Protein AF-A0A845DGC9-F1 (afdb_monomer)

pLDDT: mean 70.6, std 13.7, range [38.09, 91.5]

Secondary structure (DSSP, 8-state):
-HHHHHHHHHHHHHHHHHHHHHHHHHHHHHHHHHHHHHHHHHHHHHHHHHHHHHH---HHHHHHHHHHHHHHHHS----SSS----S------HHHHHHHHHHHHHHHHS--

Sequence (112 aa):
MSETLRNIASKAAVIVVLFTGTVWCGRIYRAFVHQVAVNKHRALSLKTFQAFVEATDDKYVKDAVLMAATRTVFGNVPTGLVEEHGNQDSGVNFVEFGRSTAETAAERVAQD

Solvent-accessible surface area (backbone atoms only — not comparable to full-atom values): 6638 Å² total; per-residue (Å²): 115,69,67,62,51,52,56,50,50,54,56,48,51,54,50,52,53,52,54,52,50,52,57,49,48,55,56,50,49,56,53,50,52,52,52,50,54,54,50,49,51,42,56,51,46,51,53,55,48,51,52,53,62,72,72,45,87,51,69,69,64,42,52,55,50,50,54,54,48,49,50,65,60,72,40,91,73,79,78,77,83,55,73,88,68,73,85,69,70,80,67,73,65,58,68,58,59,54,45,57,57,49,53,60,49,52,60,62,63,76,74,113

Foldseek 3Di:
DVVVVVVVVVVVVVVVVVVVVVVVVVVVVLVVVVVVVLVVLLVVLVVVLVVLLVPDPDPVVNVVCNVVSCCVSVPDDPPVSDDPPDPPPPPPPVVVVVVVVVVVVVVVVVVD

Nearest PDB structures (foldseek):
  1jad-assembly1_B  TM=8.201E-01  e=2.841E+00  Meleagris gallopavo
  8vb2-assembly1_I  TM=3.914E-01  e=9.763E+00  Pectobacterium phage PhiM1

Radius of gyration: 27.48 Å; Cα contacts (8 Å, |Δi|>4): 17; chains: 1; bounding box: 57×44×67 Å

Mean predicted aligned error: 16.79 Å

Structure (mmCIF, N/CA/C/O backbone):
data_AF-A0A845DGC9-F1
#
_entry.id   AF-A0A845DGC9-F1
#
loop_
_atom_site.group_PDB
_atom_site.id
_atom_site.type_symbol
_atom_site.label_atom_id
_atom_site.label_alt_id
_atom_site.label_comp_id
_atom_site.label_asym_id
_atom_site.label_entity_id
_atom_site.label_seq_id
_atom_site.pdbx_PDB_ins_code
_atom_site.Cartn_x
_atom_site.Cartn_y
_atom_site.Cartn_z
_atom_site.occupancy
_atom_site.B_iso_or_equiv
_atom_site.auth_seq_id
_atom_site.auth_comp_id
_atom_site.auth_asym_id
_atom_site.auth_atom_id
_atom_site.pdbx_PDB_model_num
ATOM 1 N N . MET A 1 1 ? 36.006 4.884 -34.935 1.00 62.94 1 MET A N 1
ATOM 2 C CA . MET A 1 1 ? 35.076 3.795 -34.540 1.00 62.94 1 MET A CA 1
ATOM 3 C C . MET A 1 1 ? 35.006 3.572 -33.026 1.00 62.94 1 MET A C 1
ATOM 5 O O . MET A 1 1 ? 33.931 3.262 -32.532 1.00 62.94 1 MET A O 1
ATOM 9 N N . SER A 1 2 ? 36.089 3.755 -32.261 1.00 70.62 2 SER A N 1
ATOM 10 C CA . SER A 1 2 ? 36.080 3.593 -30.793 1.00 70.62 2 SER A CA 1
ATOM 11 C C . SER A 1 2 ? 35.341 4.714 -30.039 1.00 70.62 2 SER A C 1
ATOM 13 O O . SER A 1 2 ? 34.628 4.443 -29.075 1.00 70.62 2 SER A O 1
ATOM 15 N N . GLU A 1 3 ? 35.448 5.969 -30.485 1.00 77.62 3 GLU A N 1
ATOM 16 C CA . GLU A 1 3 ? 34.776 7.112 -29.837 1.00 77.62 3 GLU A CA 1
ATOM 17 C C . GLU A 1 3 ? 33.253 7.098 -30.013 1.00 77.62 3 GLU A C 1
ATOM 19 O O . GLU A 1 3 ? 32.509 7.397 -29.080 1.00 77.62 3 GLU A O 1
ATOM 24 N N . THR A 1 4 ? 32.775 6.668 -31.183 1.00 85.06 4 THR A N 1
ATOM 25 C CA . THR A 1 4 ? 31.343 6.497 -31.454 1.00 85.06 4 THR A CA 1
ATOM 26 C C . THR A 1 4 ? 30.737 5.415 -30.560 1.00 85.06 4 THR A C 1
ATOM 28 O O . THR A 1 4 ? 29.644 5.607 -30.035 1.00 85.06 4 THR A O 1
ATOM 31 N N . LEU A 1 5 ? 31.473 4.325 -30.307 1.00 83.81 5 LEU A N 1
ATOM 32 C CA . LEU A 1 5 ? 31.048 3.249 -29.406 1.00 83.81 5 LEU A CA 1
ATOM 33 C C . LEU A 1 5 ? 30.891 3.738 -27.956 1.00 83.81 5 LEU A C 1
ATOM 35 O O . LEU A 1 5 ? 29.879 3.458 -27.317 1.00 83.81 5 LEU A O 1
ATOM 39 N N . ARG A 1 6 ? 31.856 4.523 -27.453 1.00 85.19 6 ARG A N 1
ATOM 40 C CA . ARG A 1 6 ? 31.804 5.114 -26.100 1.00 85.19 6 ARG A CA 1
ATOM 41 C C . ARG A 1 6 ? 30.609 6.051 -25.919 1.00 85.19 6 ARG A C 1
ATOM 43 O O . ARG A 1 6 ? 29.940 5.991 -24.890 1.00 85.19 6 ARG A O 1
ATOM 50 N N . ASN A 1 7 ? 30.324 6.882 -26.920 1.00 87.81 7 ASN A N 1
ATOM 51 C CA . ASN A 1 7 ? 29.209 7.832 -26.877 1.00 87.81 7 ASN A CA 1
ATOM 52 C C . ASN A 1 7 ? 27.840 7.142 -26.949 1.00 87.81 7 ASN A C 1
ATOM 54 O O . ASN A 1 7 ? 26.879 7.599 -26.329 1.00 87.81 7 ASN A O 1
ATOM 58 N N . ILE A 1 8 ? 27.743 6.036 -27.687 1.00 89.69 8 ILE A N 1
ATOM 59 C CA . ILE A 1 8 ? 26.530 5.213 -27.731 1.00 89.69 8 ILE A CA 1
ATOM 60 C C . ILE A 1 8 ? 26.331 4.496 -26.391 1.00 89.69 8 ILE A C 1
ATOM 62 O O . ILE A 1 8 ? 25.228 4.525 -25.847 1.00 89.69 8 ILE A O 1
ATOM 66 N N . ALA A 1 9 ? 27.393 3.923 -25.818 1.00 86.06 9 ALA A N 1
ATOM 67 C CA . ALA A 1 9 ? 27.331 3.228 -24.533 1.00 86.06 9 ALA A CA 1
ATOM 68 C C . ALA A 1 9 ? 26.921 4.155 -23.375 1.00 86.06 9 ALA A C 1
ATOM 70 O O . ALA A 1 9 ? 26.082 3.777 -22.558 1.00 86.06 9 ALA A O 1
ATOM 71 N N . SER A 1 10 ? 27.444 5.386 -23.318 1.00 89.06 10 SER A N 1
ATOM 72 C CA . SER A 1 10 ? 27.074 6.348 -22.269 1.00 89.06 10 SER A CA 1
ATOM 73 C C . SER A 1 10 ? 25.610 6.785 -22.369 1.00 89.06 10 SER A C 1
ATOM 75 O O . SER A 1 10 ? 24.904 6.815 -21.361 1.00 89.06 10 SER A O 1
ATOM 77 N N . LYS A 1 11 ? 25.117 7.054 -23.584 1.00 89.31 11 LYS A N 1
ATOM 78 C CA . LYS A 1 11 ? 23.702 7.367 -23.831 1.00 89.31 11 LYS A CA 1
ATOM 79 C C . LYS A 1 11 ? 22.788 6.194 -23.471 1.00 89.31 11 LYS A C 1
ATOM 81 O O . LYS A 1 11 ? 21.749 6.410 -22.852 1.00 89.31 11 LYS A O 1
ATOM 86 N N . ALA A 1 12 ? 23.183 4.967 -23.807 1.00 89.25 12 ALA A N 1
ATOM 87 C CA . ALA A 1 12 ? 22.432 3.767 -23.452 1.00 89.25 12 ALA A CA 1
ATOM 88 C C . ALA A 1 12 ? 22.375 3.554 -21.930 1.00 89.25 12 ALA A C 1
ATOM 90 O O . ALA A 1 12 ? 21.305 3.265 -21.400 1.00 89.25 12 ALA A O 1
ATOM 91 N N . ALA A 1 13 ? 23.482 3.773 -21.211 1.00 88.88 13 ALA A N 1
ATOM 92 C CA . ALA A 1 13 ? 23.523 3.645 -19.754 1.00 88.88 13 ALA A CA 1
ATOM 93 C C . ALA A 1 13 ? 22.542 4.603 -19.056 1.00 88.88 13 ALA A C 1
ATOM 95 O O . ALA A 1 13 ? 21.819 4.191 -18.149 1.00 88.88 13 ALA A O 1
ATOM 96 N N . VAL A 1 14 ? 22.454 5.856 -19.519 1.00 89.62 14 VAL A N 1
ATOM 97 C CA . VAL A 1 14 ? 21.490 6.835 -18.987 1.00 89.62 14 VAL A CA 1
ATOM 98 C C . VAL A 1 14 ? 20.051 6.360 -19.196 1.00 89.62 14 VAL A C 1
ATOM 100 O O . VAL A 1 14 ? 19.242 6.430 -18.274 1.00 89.62 14 VAL A O 1
ATOM 103 N N . ILE A 1 15 ? 19.732 5.827 -20.378 1.00 89.25 15 ILE A N 1
ATOM 104 C CA . ILE A 1 15 ? 18.392 5.308 -20.680 1.00 89.25 15 ILE A CA 1
ATOM 105 C C . ILE A 1 15 ? 18.059 4.124 -19.762 1.00 89.25 15 ILE A C 1
ATOM 107 O O . ILE A 1 15 ? 16.995 4.115 -19.148 1.00 89.25 15 ILE A O 1
ATOM 111 N N . VAL A 1 16 ? 18.974 3.167 -19.594 1.00 91.50 16 VAL A N 1
ATOM 112 C CA . VAL A 1 16 ? 18.764 1.997 -18.721 1.00 91.50 16 VAL A CA 1
ATOM 113 C C . VAL A 1 16 ? 18.503 2.413 -17.273 1.00 91.50 16 VAL A C 1
ATOM 115 O O . VAL A 1 16 ? 17.581 1.888 -16.644 1.00 91.50 16 VAL A O 1
ATOM 118 N N . VAL A 1 17 ? 19.261 3.381 -16.750 1.00 90.31 17 VAL A N 1
ATOM 119 C CA . VAL A 1 17 ? 19.058 3.900 -15.389 1.00 90.31 17 VAL A CA 1
ATOM 120 C C . VAL A 1 17 ? 17.682 4.548 -15.250 1.00 90.31 17 VAL A C 1
ATOM 122 O O . VAL A 1 17 ? 16.980 4.272 -14.277 1.00 90.31 17 VAL A O 1
ATOM 125 N N . LEU A 1 18 ? 17.260 5.351 -16.231 1.00 87.44 18 LEU A N 1
ATOM 126 C CA . LEU A 1 18 ? 15.944 5.992 -16.208 1.00 87.44 18 LEU A CA 1
ATOM 127 C C . LEU A 1 18 ? 14.808 4.964 -16.246 1.00 87.44 18 LEU A C 1
ATOM 129 O O . LEU A 1 18 ? 13.914 5.024 -15.407 1.00 87.44 18 LEU A O 1
ATOM 133 N N . PHE A 1 19 ? 14.872 3.983 -17.149 1.00 89.00 19 PHE A N 1
ATOM 134 C CA . PHE A 1 19 ? 13.869 2.917 -17.232 1.00 89.00 19 PHE A CA 1
ATOM 135 C C . PHE A 1 19 ? 13.795 2.095 -15.944 1.00 89.00 19 PHE A C 1
ATOM 137 O O . PHE A 1 19 ? 12.703 1.851 -15.425 1.00 89.00 19 PHE A O 1
ATOM 144 N N . THR A 1 20 ? 14.947 1.714 -15.393 1.00 86.75 20 THR A N 1
ATOM 145 C CA . THR A 1 20 ? 15.014 0.962 -14.133 1.00 86.75 20 THR A CA 1
ATOM 146 C C . THR A 1 20 ? 14.415 1.777 -12.987 1.00 86.75 20 THR A C 1
ATOM 148 O O . THR A 1 20 ? 13.598 1.260 -12.227 1.00 86.75 20 THR A O 1
ATOM 151 N N . GLY A 1 21 ? 14.734 3.073 -12.908 1.00 85.12 21 GLY A N 1
ATOM 152 C CA . GLY A 1 21 ? 14.165 3.990 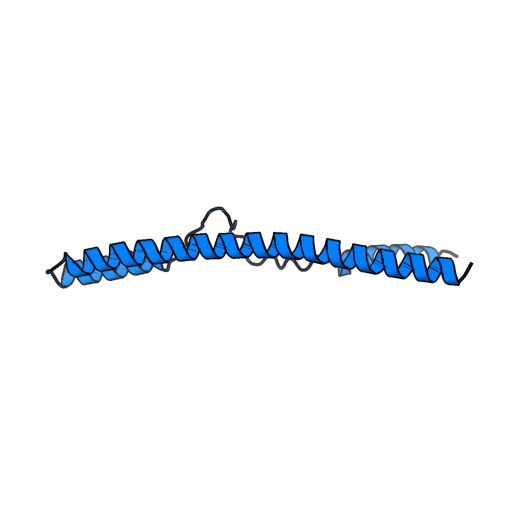-11.921 1.00 85.12 21 GLY A CA 1
ATOM 153 C C . GLY A 1 21 ? 12.646 4.142 -12.045 1.00 85.12 21 GLY A C 1
ATOM 154 O O . GLY A 1 21 ? 11.945 4.079 -11.036 1.00 85.12 21 GLY A O 1
ATOM 155 N N . THR A 1 22 ? 12.108 4.276 -13.260 1.00 84.00 22 THR A N 1
ATOM 156 C CA . THR A 1 22 ? 10.656 4.382 -13.490 1.00 84.00 22 THR A CA 1
ATOM 157 C C . THR A 1 22 ? 9.916 3.110 -13.080 1.00 84.00 22 THR A C 1
ATOM 159 O O . THR A 1 22 ? 8.898 3.188 -12.388 1.00 84.00 22 THR A O 1
ATOM 162 N N . VAL A 1 23 ? 10.438 1.935 -13.446 1.00 82.56 23 VAL A N 1
ATOM 163 C CA . VAL A 1 23 ? 9.850 0.645 -13.046 1.00 82.56 23 VAL A CA 1
ATOM 164 C C . VAL A 1 23 ? 9.887 0.486 -11.525 1.00 82.56 23 VAL A C 1
ATOM 166 O O . VAL A 1 23 ? 8.897 0.065 -10.917 1.00 82.56 23 VAL A O 1
ATOM 169 N N . TRP A 1 24 ? 10.993 0.875 -10.890 1.00 79.00 24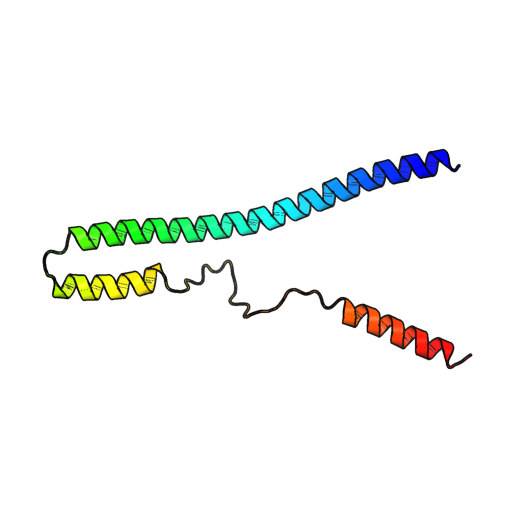 TRP A N 1
ATOM 170 C CA . TRP A 1 24 ? 11.132 0.780 -9.441 1.00 79.00 24 TRP A CA 1
ATOM 171 C C . TRP A 1 24 ? 10.190 1.740 -8.708 1.00 79.00 24 TRP A C 1
ATOM 173 O O . TRP A 1 24 ? 9.535 1.340 -7.745 1.00 79.00 24 TRP A O 1
ATOM 183 N N . CYS A 1 25 ? 10.033 2.963 -9.222 1.00 73.50 25 CYS A N 1
ATOM 184 C CA . CYS A 1 25 ? 9.090 3.953 -8.709 1.00 73.50 25 CYS A CA 1
ATOM 185 C C . CYS A 1 25 ? 7.641 3.453 -8.786 1.00 73.50 25 CYS A C 1
ATOM 187 O O . CYS A 1 25 ? 6.912 3.535 -7.800 1.00 73.50 25 CYS A O 1
ATOM 189 N N . GLY A 1 26 ? 7.234 2.840 -9.903 1.00 78.69 26 GLY A N 1
ATOM 190 C CA . GLY A 1 26 ? 5.898 2.245 -10.028 1.00 78.69 26 GLY A CA 1
ATOM 191 C C . GLY A 1 26 ? 5.655 1.109 -9.026 1.00 78.69 26 GLY A C 1
ATOM 192 O O . GLY A 1 26 ? 4.585 1.022 -8.415 1.00 78.69 26 GLY A O 1
ATOM 193 N N . ARG A 1 27 ? 6.666 0.263 -8.795 1.00 73.06 27 ARG A N 1
ATOM 194 C CA . ARG A 1 27 ? 6.578 -0.845 -7.831 1.00 73.06 27 ARG A CA 1
ATOM 195 C C . ARG A 1 27 ? 6.486 -0.340 -6.384 1.00 73.06 27 ARG A C 1
ATOM 197 O O . ARG A 1 27 ? 5.678 -0.848 -5.609 1.00 73.06 27 ARG A O 1
ATOM 204 N N . ILE 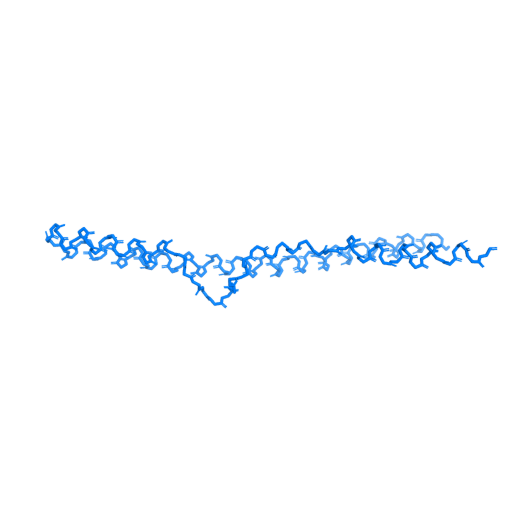A 1 28 ? 7.254 0.696 -6.050 1.00 74.81 28 ILE A N 1
ATOM 205 C CA . ILE A 1 28 ? 7.222 1.378 -4.749 1.00 74.81 28 ILE A CA 1
ATOM 206 C C . ILE A 1 28 ? 5.885 2.102 -4.544 1.00 74.81 28 ILE A C 1
ATOM 208 O O . ILE A 1 28 ? 5.285 1.988 -3.477 1.00 74.81 28 ILE A O 1
ATOM 212 N N . TYR A 1 29 ? 5.363 2.773 -5.572 1.00 74.56 29 TYR A N 1
ATOM 213 C CA . TYR A 1 29 ? 4.066 3.449 -5.525 1.00 74.56 29 TYR A CA 1
ATOM 214 C C . TYR A 1 29 ? 2.935 2.481 -5.163 1.00 74.56 29 TYR A C 1
ATOM 216 O O . TYR A 1 29 ? 2.123 2.770 -4.284 1.00 74.56 29 TYR A O 1
ATOM 224 N N . ARG A 1 30 ? 2.925 1.283 -5.762 1.00 69.56 30 ARG A N 1
ATOM 225 C CA . ARG A 1 30 ? 1.932 0.247 -5.442 1.00 69.56 30 ARG A CA 1
ATOM 226 C C . ARG A 1 30 ? 2.013 -0.204 -3.975 1.00 69.56 30 ARG A C 1
ATOM 228 O O . ARG A 1 30 ? 0.975 -0.382 -3.340 1.00 69.56 30 ARG A O 1
ATOM 235 N N . ALA A 1 31 ? 3.221 -0.328 -3.419 1.00 69.06 31 ALA A N 1
ATOM 236 C CA . ALA A 1 31 ? 3.423 -0.653 -2.005 1.00 69.06 31 ALA A CA 1
ATOM 237 C C . ALA A 1 31 ? 2.964 0.483 -1.068 1.00 69.06 31 ALA A C 1
ATOM 239 O O . ALA A 1 31 ? 2.294 0.219 -0.068 1.00 69.06 31 ALA A O 1
ATOM 240 N N . PHE A 1 32 ? 3.248 1.744 -1.414 1.00 72.38 32 PHE A N 1
ATOM 241 C CA . PHE A 1 32 ? 2.789 2.906 -0.646 1.00 72.38 32 PHE A CA 1
ATOM 242 C C . PHE A 1 32 ? 1.267 3.028 -0.634 1.00 72.38 32 PHE A C 1
ATOM 244 O O . PHE A 1 32 ? 0.687 3.254 0.424 1.00 72.38 32 PHE A O 1
ATOM 251 N N . VAL A 1 33 ? 0.596 2.826 -1.770 1.00 75.94 33 VAL A N 1
ATOM 252 C CA . VAL A 1 33 ? -0.875 2.868 -1.834 1.00 75.94 33 VAL A CA 1
ATOM 253 C C . VAL A 1 33 ? -1.497 1.786 -0.945 1.00 75.94 33 VAL A C 1
ATOM 255 O O . VAL A 1 33 ? -2.462 2.064 -0.230 1.00 75.94 33 VAL A O 1
ATOM 258 N N . HIS A 1 34 ? -0.914 0.584 -0.912 1.00 70.94 34 HIS A N 1
ATOM 259 C CA . HIS A 1 34 ? -1.350 -0.475 0.000 1.00 70.94 34 HIS A CA 1
ATOM 260 C C . HIS A 1 34 ? -1.198 -0.063 1.474 1.00 70.94 34 HIS A C 1
ATOM 262 O O . HIS A 1 34 ? -2.143 -0.178 2.257 1.00 70.94 34 HIS A O 1
ATOM 268 N N . GLN A 1 35 ? -0.039 0.487 1.851 1.00 72.69 35 GLN A N 1
ATOM 269 C CA . GLN A 1 35 ? 0.197 0.981 3.211 1.00 72.69 35 GLN A CA 1
ATOM 270 C C . GLN A 1 35 ? -0.754 2.124 3.587 1.00 72.69 35 GLN A C 1
ATOM 272 O O . GLN A 1 35 ? -1.254 2.157 4.710 1.00 72.69 35 GLN A O 1
ATOM 277 N N . VAL A 1 36 ? -1.059 3.027 2.651 1.00 78.12 36 VAL A N 1
ATOM 278 C CA . VAL A 1 36 ? -2.017 4.122 2.856 1.00 78.12 36 VAL A CA 1
ATOM 279 C C . VAL A 1 36 ? -3.429 3.584 3.087 1.00 78.12 36 VAL A C 1
ATOM 281 O O . VAL A 1 36 ? -4.104 4.051 4.005 1.00 78.12 36 VAL A O 1
ATOM 284 N N . ALA A 1 37 ? -3.875 2.586 2.320 1.00 76.19 37 ALA A N 1
ATOM 285 C CA . ALA A 1 37 ? -5.188 1.968 2.508 1.00 76.19 37 ALA A CA 1
ATOM 286 C C . ALA A 1 37 ? -5.306 1.275 3.878 1.00 76.19 37 ALA A C 1
ATOM 288 O O . ALA A 1 37 ? -6.272 1.509 4.610 1.00 76.19 37 ALA A O 1
ATOM 289 N N . VAL A 1 38 ? -4.291 0.496 4.268 1.00 73.75 38 VAL A N 1
ATOM 290 C CA . VAL A 1 38 ? -4.238 -0.170 5.581 1.00 73.75 38 VAL A CA 1
ATOM 291 C C . VAL A 1 38 ? -4.210 0.853 6.717 1.00 73.75 38 VAL A C 1
ATOM 293 O O . VAL A 1 38 ? -4.955 0.723 7.689 1.00 73.75 38 VAL A O 1
ATOM 296 N N . ASN A 1 39 ? -3.388 1.896 6.599 1.00 76.31 39 ASN A N 1
ATOM 297 C CA . ASN A 1 39 ? -3.287 2.927 7.626 1.00 76.31 39 ASN A CA 1
ATOM 298 C C . ASN A 1 39 ? -4.594 3.728 7.750 1.00 76.31 39 ASN A C 1
ATOM 300 O O . ASN A 1 39 ? -5.040 4.033 8.854 1.00 76.31 39 ASN A O 1
ATOM 304 N N . LYS A 1 40 ? -5.274 3.998 6.628 1.00 80.94 40 LYS A N 1
ATOM 305 C CA . LYS A 1 40 ? -6.586 4.654 6.624 1.00 80.94 40 LYS A CA 1
ATOM 306 C C . LYS A 1 40 ? -7.661 3.804 7.301 1.00 80.94 40 LYS A C 1
ATOM 308 O O . LYS A 1 40 ? -8.436 4.351 8.082 1.00 80.94 40 LYS A O 1
ATOM 313 N N . HIS A 1 41 ? -7.687 2.493 7.052 1.00 78.19 41 HIS A N 1
ATOM 314 C CA . HIS A 1 41 ? -8.587 1.574 7.752 1.00 78.19 41 HIS A CA 1
ATOM 315 C C . HIS A 1 41 ? -8.328 1.603 9.264 1.00 78.19 41 HIS A C 1
ATOM 317 O O . HIS A 1 41 ? -9.248 1.861 10.035 1.00 78.19 41 HIS A O 1
ATOM 323 N N . ARG A 1 42 ? -7.061 1.468 9.686 1.00 78.50 42 ARG A N 1
ATOM 324 C CA . ARG A 1 42 ? -6.671 1.532 11.107 1.00 78.50 42 ARG A CA 1
ATOM 325 C C . ARG A 1 42 ? -7.077 2.853 11.762 1.00 78.50 42 ARG A C 1
ATOM 327 O O . ARG A 1 42 ? -7.650 2.842 12.847 1.00 78.50 42 ARG A O 1
ATOM 334 N N . ALA A 1 43 ? -6.842 3.983 11.095 1.00 80.69 43 ALA A N 1
ATOM 335 C CA . ALA A 1 43 ? -7.232 5.296 11.601 1.00 80.69 43 ALA A CA 1
ATOM 336 C C . ALA A 1 43 ? -8.756 5.438 11.761 1.00 80.69 43 ALA A C 1
ATOM 338 O O . ALA A 1 43 ? -9.221 6.035 12.732 1.00 80.69 43 ALA A O 1
ATOM 339 N N . LEU A 1 44 ? -9.539 4.887 10.829 1.00 80.56 44 LEU A N 1
ATOM 340 C CA . LEU A 1 44 ? -10.998 4.929 10.899 1.00 80.56 44 LEU A CA 1
ATOM 341 C C . LEU A 1 44 ? -11.530 4.046 12.034 1.00 80.56 44 LEU A C 1
ATOM 343 O O . LEU A 1 44 ? -12.381 4.494 12.801 1.00 80.56 44 LEU A O 1
ATOM 347 N N . SER A 1 45 ? -10.982 2.841 12.195 1.00 77.88 45 SER A N 1
ATOM 348 C CA . SER A 1 45 ? -11.387 1.933 13.266 1.00 77.88 45 SER A CA 1
ATOM 349 C C . SER A 1 45 ? -11.019 2.460 14.658 1.00 77.88 45 SER A C 1
ATOM 351 O O . SER A 1 45 ? -11.796 2.297 15.596 1.00 77.88 45 SER A O 1
ATOM 353 N N . LEU A 1 46 ? -9.876 3.142 14.803 1.00 81.00 46 LEU A N 1
ATOM 354 C CA . LEU A 1 46 ? -9.508 3.813 16.057 1.00 81.00 46 LEU A CA 1
ATOM 355 C C . LEU A 1 46 ? -10.469 4.958 16.400 1.00 81.00 46 LEU A C 1
ATOM 357 O O . LEU A 1 46 ? -10.835 5.113 17.562 1.00 81.00 46 LEU A O 1
ATOM 361 N N . LYS A 1 47 ? -10.933 5.723 15.403 1.00 82.00 47 LYS A N 1
ATOM 362 C CA . LYS A 1 47 ? -11.944 6.771 15.621 1.00 82.00 47 LYS A CA 1
ATOM 363 C C . LYS A 1 47 ? -13.277 6.197 16.096 1.00 82.00 47 LYS A C 1
ATOM 365 O O . LYS A 1 47 ? -13.851 6.717 17.047 1.00 82.00 47 LYS A O 1
ATOM 370 N N . THR A 1 48 ? -13.760 5.120 15.472 1.00 81.44 48 THR A N 1
ATOM 371 C CA . THR A 1 48 ? -14.997 4.459 15.923 1.00 81.44 48 THR A CA 1
ATOM 372 C C . THR A 1 48 ? -14.824 3.837 17.303 1.00 81.44 48 THR A C 1
ATOM 374 O O . THR A 1 48 ? -15.713 3.938 18.137 1.00 81.44 48 THR A O 1
ATOM 377 N N . PHE A 1 49 ? -13.657 3.252 17.575 1.00 79.00 49 PHE A N 1
ATOM 378 C CA . PHE A 1 49 ? -13.323 2.695 18.880 1.00 79.00 49 PHE A CA 1
ATOM 379 C C . PHE A 1 49 ? -13.356 3.753 19.983 1.00 79.00 49 PHE A C 1
ATOM 381 O O . PHE A 1 49 ? -13.994 3.541 21.0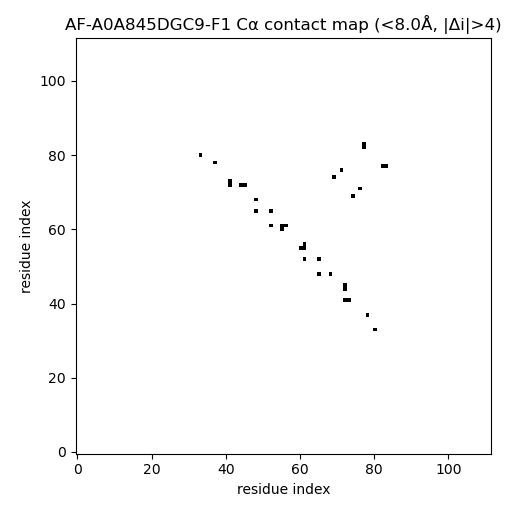09 1.00 79.00 49 PHE A O 1
ATOM 388 N N . GLN A 1 50 ? -12.733 4.911 19.753 1.00 80.19 50 GLN A N 1
ATOM 389 C CA . GLN A 1 50 ? -12.757 6.021 20.700 1.00 80.19 50 GLN A CA 1
ATOM 390 C C . GLN A 1 50 ? -14.192 6.484 20.986 1.00 80.19 50 GLN A C 1
ATOM 392 O O . GLN A 1 50 ? -14.555 6.636 22.149 1.00 80.19 50 GLN A O 1
ATOM 397 N N . ALA A 1 51 ? -15.025 6.616 19.949 1.00 81.56 51 ALA A N 1
ATOM 398 C CA . ALA A 1 51 ? -16.429 6.984 20.116 1.00 81.56 51 ALA A CA 1
ATOM 399 C C . ALA A 1 51 ? -17.219 5.951 20.945 1.00 81.56 51 ALA A C 1
ATOM 401 O O . ALA A 1 51 ? -18.010 6.333 21.801 1.00 81.56 51 ALA A O 1
ATOM 402 N N . PHE A 1 52 ? -16.981 4.647 20.756 1.00 76.31 52 PHE A N 1
ATOM 403 C CA . PHE A 1 52 ? -17.624 3.600 21.565 1.00 76.31 52 PHE A CA 1
ATOM 404 C C . PHE A 1 52 ? -17.146 3.588 23.023 1.00 76.31 52 PHE A C 1
ATOM 406 O O . PHE A 1 52 ? -17.946 3.372 23.934 1.00 76.31 52 PHE A O 1
ATOM 413 N N . VAL A 1 53 ? -15.854 3.837 23.250 1.00 78.62 53 VAL A N 1
ATOM 414 C CA . VAL A 1 53 ? -15.246 3.921 24.588 1.00 78.62 53 VAL A CA 1
ATOM 415 C C . VAL A 1 53 ? -15.778 5.112 25.387 1.00 78.62 53 VAL A C 1
ATOM 417 O O . VAL A 1 53 ? -15.886 5.007 26.612 1.00 78.62 53 VAL A O 1
ATOM 420 N N . GLU A 1 54 ? -16.077 6.218 24.705 1.00 80.19 54 GLU A N 1
ATOM 421 C CA . GLU A 1 54 ? -16.625 7.450 25.281 1.00 80.19 54 GLU A CA 1
ATOM 422 C C . GLU A 1 54 ? -18.146 7.370 25.492 1.00 80.19 54 GLU A C 1
ATOM 424 O O . GLU A 1 54 ? -18.652 7.891 26.478 1.00 80.19 54 GLU A O 1
ATOM 429 N N . ALA A 1 55 ? -18.872 6.661 24.620 1.00 79.31 55 ALA A N 1
ATOM 430 C CA . ALA A 1 55 ? -20.325 6.504 24.719 1.00 79.31 55 ALA A CA 1
ATOM 431 C C . ALA A 1 55 ? -20.794 5.434 25.728 1.00 79.31 55 ALA A C 1
ATOM 433 O O . ALA A 1 55 ? -21.978 5.397 26.062 1.00 79.31 55 ALA A O 1
ATOM 434 N N . THR A 1 56 ? -19.909 4.543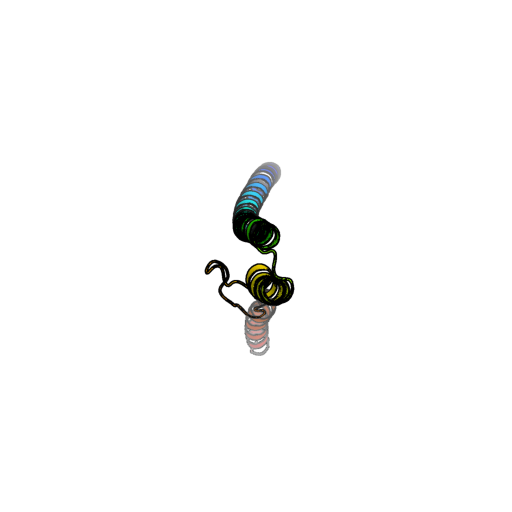 26.192 1.00 77.00 56 THR A N 1
ATOM 435 C CA . THR A 1 56 ? -20.274 3.422 27.079 1.00 77.00 56 THR A CA 1
ATOM 436 C C . THR A 1 56 ? -19.836 3.684 28.521 1.00 77.00 56 THR A C 1
ATOM 438 O O . THR A 1 56 ? -18.638 3.723 28.804 1.00 77.00 56 THR A O 1
ATOM 441 N N . ASP A 1 57 ? -20.805 3.791 29.435 1.00 76.06 57 ASP A N 1
ATOM 442 C CA . ASP A 1 57 ? -20.576 4.020 30.875 1.00 76.06 57 ASP A CA 1
ATOM 443 C C . ASP A 1 57 ? -20.449 2.703 31.682 1.00 76.06 57 ASP A C 1
ATOM 445 O O . ASP A 1 57 ? -19.832 2.656 32.746 1.00 76.06 57 ASP A O 1
ATOM 449 N N . ASP A 1 58 ? -20.962 1.585 31.144 1.00 80.62 58 ASP A N 1
ATOM 450 C CA . ASP A 1 58 ? -20.867 0.253 31.760 1.00 80.62 58 ASP A CA 1
ATOM 451 C C . ASP A 1 58 ? -19.488 -0.388 31.524 1.00 80.62 58 ASP A C 1
ATOM 453 O O . ASP A 1 58 ? -19.084 -0.690 30.396 1.00 80.62 58 ASP A O 1
ATOM 457 N N . LYS A 1 59 ? -18.774 -0.647 32.623 1.00 76.81 59 LYS A N 1
ATOM 458 C CA . LYS A 1 59 ? -17.404 -1.168 32.630 1.00 76.81 59 LYS A CA 1
ATOM 459 C C . LYS A 1 59 ? -17.276 -2.586 32.049 1.00 76.81 59 LYS A C 1
ATOM 461 O O . LYS A 1 59 ? -16.233 -2.888 31.471 1.00 76.81 59 LYS A O 1
ATOM 466 N N . TYR A 1 60 ? -18.296 -3.437 32.179 1.00 75.88 60 TYR A N 1
ATOM 467 C CA . TYR A 1 60 ? -18.267 -4.826 31.691 1.00 75.88 60 TYR A CA 1
ATOM 468 C C . TYR A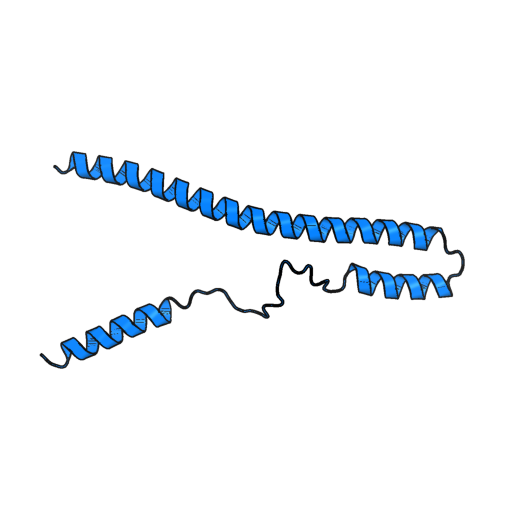 1 60 ? -18.515 -4.899 30.181 1.00 75.88 60 TYR A C 1
ATOM 470 O O . TYR A 1 60 ? -17.811 -5.608 29.459 1.00 75.88 60 TYR A O 1
ATOM 478 N N . VAL A 1 61 ? -19.487 -4.124 29.691 1.00 71.12 61 VAL A N 1
ATOM 479 C CA . VAL A 1 61 ? -19.788 -4.020 28.253 1.00 71.12 61 VAL A CA 1
ATOM 480 C C . VAL A 1 61 ? -18.626 -3.359 27.518 1.00 71.12 61 VAL A C 1
ATOM 482 O O . VAL A 1 61 ? -18.215 -3.818 26.451 1.00 71.12 61 VAL A O 1
ATOM 485 N N . LYS A 1 62 ? -18.042 -2.325 28.127 1.00 75.50 62 LYS A N 1
ATOM 486 C CA . LYS A 1 62 ? -16.864 -1.630 27.617 1.00 75.50 62 LYS A CA 1
ATOM 487 C C . LYS A 1 62 ? -15.692 -2.590 27.405 1.00 75.50 62 LYS A C 1
ATOM 489 O O . LYS A 1 62 ? -15.173 -2.641 26.298 1.00 75.50 62 LYS A O 1
ATOM 494 N N . ASP A 1 63 ? -15.316 -3.395 28.395 1.00 77.06 63 ASP A N 1
ATOM 495 C CA . ASP A 1 63 ? -14.155 -4.295 28.286 1.00 77.06 63 ASP A CA 1
ATOM 496 C C . ASP A 1 63 ? -14.318 -5.359 27.178 1.00 77.06 63 ASP A C 1
ATOM 498 O O . ASP A 1 63 ? -13.420 -5.566 26.357 1.00 77.06 63 ASP A O 1
ATOM 502 N N . ALA A 1 64 ? -15.510 -5.957 27.063 1.00 80.00 64 ALA A N 1
ATOM 503 C CA . ALA A 1 64 ? -15.816 -6.933 26.014 1.00 80.00 64 ALA A CA 1
ATOM 504 C C . ALA A 1 64 ? -15.801 -6.314 24.602 1.00 80.00 64 ALA A C 1
ATOM 506 O O . ALA A 1 64 ? -15.235 -6.894 23.668 1.00 80.00 64 ALA A O 1
ATOM 507 N N . VAL A 1 65 ? -16.381 -5.118 24.442 1.00 72.00 65 VAL A N 1
ATOM 508 C CA . VAL A 1 65 ? -16.365 -4.375 23.172 1.00 72.00 65 VAL A CA 1
ATOM 509 C C . VAL A 1 65 ? -14.949 -3.916 22.834 1.00 72.00 65 VAL A C 1
ATOM 511 O O . VAL A 1 65 ? -14.544 -4.024 21.677 1.00 72.00 65 VAL A O 1
ATOM 514 N N . LEU A 1 66 ? -14.161 -3.480 23.823 1.00 75.62 66 LEU A N 1
ATOM 515 C CA . LEU A 1 66 ? -12.762 -3.109 23.626 1.00 75.62 66 LEU A CA 1
ATOM 516 C C . LEU A 1 66 ? -11.944 -4.291 23.103 1.00 75.62 66 LEU A C 1
ATOM 518 O O . LEU A 1 66 ? -11.191 -4.144 22.137 1.00 75.62 66 LEU A O 1
ATOM 522 N N . MET A 1 67 ? -12.104 -5.466 23.709 1.00 78.94 67 MET A N 1
ATOM 523 C CA . MET A 1 67 ? -11.373 -6.671 23.330 1.00 78.94 67 MET A CA 1
ATOM 524 C C . MET A 1 67 ? -11.775 -7.167 21.930 1.00 78.94 67 MET A C 1
ATOM 526 O O . MET A 1 67 ? -10.905 -7.462 21.102 1.00 78.94 67 MET A O 1
ATOM 530 N N . ALA A 1 68 ? -13.077 -7.192 21.621 1.00 72.44 68 ALA A N 1
ATOM 531 C CA . ALA A 1 68 ? -13.583 -7.564 20.299 1.00 72.44 68 ALA A CA 1
ATOM 532 C C . ALA A 1 68 ? -13.141 -6.568 19.213 1.00 72.44 68 ALA A C 1
ATOM 534 O O . ALA A 1 68 ? -12.633 -6.974 18.165 1.00 72.44 68 ALA A O 1
ATOM 535 N N . ALA A 1 69 ? -13.255 -5.267 19.485 1.00 72.44 69 ALA A N 1
ATOM 536 C CA . ALA A 1 69 ? -12.844 -4.227 18.555 1.00 72.44 69 ALA A CA 1
ATOM 537 C C . ALA A 1 69 ? -11.331 -4.278 18.309 1.00 72.44 69 ALA A C 1
ATOM 539 O O . ALA A 1 69 ? -10.910 -4.325 17.157 1.00 72.44 69 ALA A O 1
ATOM 540 N N . THR A 1 70 ? -10.509 -4.392 19.355 1.00 76.00 70 THR A N 1
ATOM 541 C CA . THR A 1 70 ? -9.045 -4.530 19.231 1.00 76.00 70 THR A CA 1
ATOM 542 C C . THR A 1 70 ? -8.673 -5.721 18.346 1.00 76.00 70 THR A C 1
ATOM 544 O O . THR A 1 70 ? -7.847 -5.581 17.440 1.00 76.00 70 THR A O 1
ATOM 547 N N . ARG A 1 71 ? -9.339 -6.870 18.524 1.00 73.00 71 ARG A N 1
ATOM 548 C CA . ARG A 1 71 ? -9.132 -8.052 17.676 1.00 73.00 71 ARG A CA 1
ATOM 549 C C . ARG A 1 71 ? -9.458 -7.782 16.205 1.00 73.00 71 ARG A C 1
ATOM 551 O O . ARG A 1 71 ? -8.736 -8.258 15.336 1.00 73.00 71 ARG A O 1
ATOM 558 N N . THR A 1 72 ? -10.504 -7.012 15.917 1.00 66.06 72 THR A N 1
ATOM 559 C CA . THR A 1 72 ? -10.887 -6.662 14.536 1.00 66.06 72 THR A CA 1
ATOM 560 C C . THR A 1 72 ? -10.040 -5.547 13.910 1.00 66.06 72 THR A C 1
ATOM 562 O O . THR A 1 72 ? -9.770 -5.598 12.715 1.00 66.06 72 THR A O 1
ATOM 565 N N . VAL A 1 73 ? -9.574 -4.564 14.693 1.00 68.38 73 VAL A N 1
ATOM 566 C CA . VAL A 1 73 ? -8.758 -3.432 14.205 1.00 68.38 73 VAL A CA 1
ATOM 567 C C . VAL A 1 73 ? -7.315 -3.854 13.931 1.00 68.38 73 VAL A C 1
ATOM 569 O O . VAL A 1 73 ? -6.699 -3.392 12.967 1.00 68.38 73 VAL A O 1
ATOM 572 N N . PHE A 1 74 ? -6.759 -4.705 14.797 1.00 68.69 74 PHE A N 1
ATOM 573 C CA . PHE A 1 74 ? -5.372 -5.160 14.703 1.00 68.69 74 PHE A CA 1
ATOM 574 C C . PHE A 1 74 ? -5.219 -6.560 14.110 1.00 68.69 74 PHE A C 1
ATOM 576 O O . PHE A 1 74 ? -4.093 -6.946 13.797 1.00 68.69 74 PHE A O 1
ATOM 583 N N . GLY A 1 75 ? -6.319 -7.292 13.921 1.00 68.12 75 GLY A N 1
ATOM 584 C CA . GLY A 1 75 ? -6.324 -8.561 13.203 1.00 68.12 75 GLY A CA 1
ATOM 585 C C . GLY A 1 75 ? -5.844 -8.402 11.761 1.00 68.12 75 GLY A C 1
ATOM 586 O O . GLY A 1 75 ? -5.903 -7.317 11.178 1.00 68.12 75 GLY A O 1
ATOM 587 N N . ASN A 1 76 ? -5.340 -9.489 11.182 1.00 58.22 76 ASN A N 1
ATOM 588 C CA . ASN A 1 76 ? -4.905 -9.501 9.792 1.00 58.22 76 ASN A CA 1
ATOM 589 C C . ASN A 1 76 ? -6.145 -9.358 8.892 1.00 58.22 76 ASN A C 1
ATOM 591 O O . ASN A 1 76 ? -6.891 -10.317 8.716 1.00 58.22 76 ASN A O 1
ATOM 595 N N . VAL A 1 77 ? -6.420 -8.147 8.396 1.00 61.53 77 VAL A N 1
ATOM 596 C CA . VAL A 1 77 ? -7.543 -7.889 7.483 1.00 61.53 77 VAL A CA 1
ATOM 597 C C . VAL A 1 77 ? -7.049 -8.118 6.052 1.00 61.53 77 VAL A C 1
ATOM 599 O O . VAL A 1 77 ? -6.226 -7.328 5.581 1.00 61.53 77 VAL A O 1
ATOM 602 N N . PRO A 1 78 ? -7.517 -9.164 5.346 1.00 56.12 78 PRO A N 1
ATOM 603 C CA . PRO A 1 78 ? -7.162 -9.384 3.951 1.00 56.12 78 PRO A CA 1
ATOM 604 C C . PRO A 1 78 ? -7.805 -8.278 3.111 1.00 56.12 78 PRO A C 1
ATOM 606 O O . PRO A 1 78 ? -9.010 -8.259 2.879 1.00 56.12 78 PRO A O 1
ATOM 609 N N . THR A 1 79 ? -7.007 -7.312 2.665 1.00 55.84 79 THR A N 1
ATOM 610 C CA . THR A 1 79 ? -7.482 -6.145 1.900 1.00 55.84 79 THR A CA 1
ATOM 611 C C . THR A 1 79 ? -7.762 -6.469 0.427 1.00 55.84 79 THR A C 1
ATOM 613 O O . THR A 1 79 ? -7.996 -5.557 -0.363 1.00 55.84 79 THR A O 1
ATOM 616 N N . GLY A 1 80 ? -7.694 -7.747 0.027 1.00 54.97 80 GLY A N 1
ATOM 617 C CA . GLY A 1 80 ? -7.888 -8.219 -1.352 1.00 54.97 80 GLY A CA 1
ATOM 618 C C . GLY A 1 80 ? -6.821 -7.750 -2.354 1.00 54.97 80 GLY A C 1
ATOM 619 O O . GLY A 1 80 ? -6.811 -8.195 -3.494 1.00 54.97 80 GLY A O 1
ATOM 620 N N . LEU A 1 81 ? -5.911 -6.862 -1.942 1.00 48.69 81 LEU A N 1
ATOM 621 C CA . LEU A 1 81 ? -4.764 -6.379 -2.722 1.00 48.69 81 LEU A CA 1
ATOM 622 C C . LEU A 1 81 ? -3.493 -7.199 -2.471 1.00 48.69 81 LEU A C 1
ATOM 624 O O . LEU A 1 81 ? -2.553 -7.143 -3.264 1.00 48.69 81 LEU A O 1
ATOM 628 N N . VAL A 1 82 ? -3.485 -7.939 -1.367 1.00 50.47 82 VAL A N 1
ATOM 629 C CA . VAL A 1 82 ? -2.517 -8.970 -1.019 1.00 50.47 82 VAL A CA 1
ATOM 630 C C . VAL A 1 82 ? -3.342 -10.245 -0.922 1.00 50.47 82 VAL A C 1
ATOM 632 O O . VAL A 1 82 ? -4.092 -10.426 0.037 1.00 50.47 82 VAL A O 1
ATOM 635 N N . GLU A 1 83 ? -3.272 -11.089 -1.954 1.00 48.56 83 GLU A N 1
ATOM 636 C CA . GLU A 1 83 ? -3.560 -12.507 -1.752 1.00 48.56 83 GLU A CA 1
ATOM 637 C C . GLU A 1 83 ? -2.673 -12.973 -0.602 1.00 48.56 83 GLU A C 1
ATOM 639 O O . GLU A 1 83 ? -1.529 -12.524 -0.485 1.00 48.56 83 GLU A O 1
ATOM 644 N N . GLU A 1 84 ? -3.189 -13.847 0.256 1.00 48.88 84 GLU A N 1
ATOM 645 C CA . GLU A 1 84 ? -2.382 -14.547 1.247 1.00 48.88 84 GLU A CA 1
ATOM 646 C C . GLU A 1 84 ? -1.416 -15.496 0.520 1.00 48.88 84 GLU A C 1
ATOM 648 O O . GLU A 1 84 ? -1.528 -16.716 0.562 1.00 48.88 84 GLU A O 1
ATOM 653 N N . HIS A 1 85 ? -0.446 -14.930 -0.193 1.00 43.12 85 HIS A N 1
ATOM 654 C CA . HIS A 1 85 ? 0.770 -15.616 -0.542 1.00 43.12 85 HIS A CA 1
ATOM 655 C C . HIS A 1 85 ? 1.553 -15.728 0.754 1.00 43.12 85 HIS A C 1
ATOM 657 O O . HIS A 1 85 ? 2.367 -14.870 1.100 1.00 43.12 85 HIS A O 1
ATOM 663 N N . GLY A 1 86 ? 1.280 -16.807 1.486 1.00 41.88 86 GLY A N 1
ATOM 664 C CA . GLY A 1 86 ? 2.242 -17.344 2.426 1.00 41.88 86 GLY A CA 1
ATOM 665 C C . GLY A 1 86 ? 3.587 -17.399 1.718 1.00 41.88 86 GLY A C 1
ATOM 666 O O . GLY A 1 86 ? 3.722 -18.115 0.734 1.00 41.88 86 GLY A O 1
ATOM 667 N N . ASN A 1 87 ? 4.522 -16.564 2.171 1.00 38.09 87 ASN A N 1
ATOM 668 C CA . ASN A 1 87 ? 5.960 -16.720 2.001 1.00 38.09 87 ASN A CA 1
ATOM 669 C C . ASN A 1 87 ? 6.407 -17.341 0.659 1.00 38.09 87 ASN A C 1
ATOM 671 O O . ASN A 1 87 ? 7.222 -18.260 0.640 1.00 38.09 87 ASN A O 1
ATOM 675 N N . GLN A 1 88 ? 5.893 -16.858 -0.472 1.00 40.31 88 GLN A N 1
ATOM 676 C CA . GLN A 1 88 ? 6.534 -17.124 -1.753 1.00 40.31 88 GLN A CA 1
ATOM 677 C C . GLN A 1 88 ? 7.530 -16.004 -1.948 1.00 40.31 88 GLN A C 1
ATOM 679 O O . GLN A 1 88 ? 7.262 -14.979 -2.580 1.00 40.31 88 GLN A O 1
ATOM 684 N N . ASP A 1 89 ? 8.652 -16.217 -1.263 1.00 40.50 89 ASP A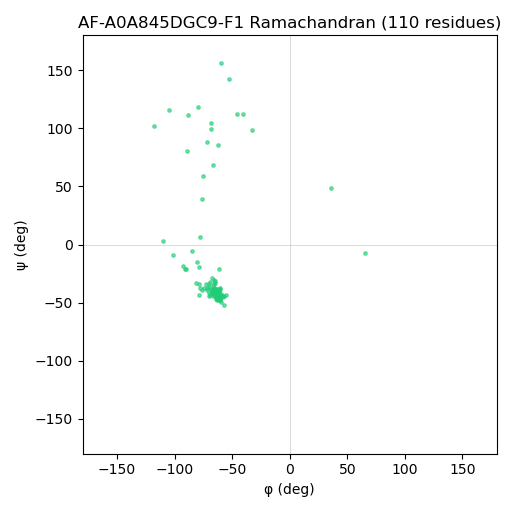 N 1
ATOM 685 C CA . ASP A 1 89 ? 9.949 -15.658 -1.567 1.00 40.50 89 ASP A CA 1
ATOM 686 C C . ASP A 1 89 ? 10.043 -15.509 -3.084 1.00 40.50 89 ASP A C 1
ATOM 688 O O . ASP A 1 89 ? 10.256 -16.459 -3.831 1.00 40.50 89 ASP A O 1
ATOM 692 N N . SER A 1 90 ? 9.794 -14.290 -3.559 1.00 41.88 90 SER A N 1
ATOM 693 C CA . SER A 1 90 ? 10.016 -13.915 -4.948 1.00 41.88 90 SER A CA 1
ATOM 694 C C . SER A 1 90 ? 11.517 -13.717 -5.175 1.00 41.88 90 SER A C 1
ATOM 696 O O . SER A 1 90 ? 11.931 -12.802 -5.885 1.00 41.88 90 SER A O 1
ATOM 698 N N . GLY A 1 91 ? 12.339 -14.573 -4.565 1.00 40.09 91 GLY A N 1
ATOM 699 C CA . GLY A 1 91 ? 13.599 -15.012 -5.113 1.00 40.09 91 GLY A CA 1
ATOM 700 C C . GLY A 1 91 ? 13.273 -15.751 -6.396 1.00 40.09 91 GLY A C 1
ATOM 701 O O . GLY A 1 91 ? 13.073 -16.959 -6.417 1.00 40.09 91 GLY A O 1
ATOM 702 N N . VAL A 1 92 ? 13.159 -14.992 -7.484 1.00 49.72 92 VAL A N 1
ATOM 703 C CA . VAL A 1 92 ? 13.285 -15.527 -8.836 1.00 49.72 92 VAL A CA 1
ATOM 704 C C . VAL A 1 92 ? 14.428 -16.541 -8.821 1.00 49.72 92 VAL A C 1
ATOM 706 O O . VAL A 1 92 ? 15.576 -16.175 -8.572 1.00 49.72 92 VAL A O 1
ATOM 709 N N . ASN A 1 93 ? 14.098 -17.821 -9.006 1.00 45.72 93 ASN A N 1
ATOM 710 C CA . ASN A 1 93 ? 15.023 -18.949 -8.898 1.00 45.72 93 ASN A CA 1
ATOM 711 C C . ASN A 1 93 ? 15.926 -18.981 -10.146 1.00 45.72 93 ASN A C 1
ATOM 713 O O . ASN A 1 93 ? 15.940 -19.913 -10.943 1.00 45.72 93 ASN A O 1
ATOM 717 N N . PHE A 1 94 ? 16.664 -17.891 -10.364 1.00 56.59 94 PHE A N 1
ATOM 718 C CA . PHE A 1 94 ? 17.576 -17.684 -11.487 1.00 56.59 94 PHE A CA 1
ATOM 719 C C . PHE A 1 94 ? 18.702 -18.731 -11.480 1.00 56.59 94 PHE A C 1
ATOM 721 O O . PHE A 1 94 ? 19.300 -19.037 -12.510 1.00 56.59 94 PHE A O 1
ATOM 728 N N . VAL A 1 95 ? 18.942 -19.329 -10.310 1.00 58.19 95 VAL A N 1
ATOM 729 C CA . VAL A 1 95 ? 19.911 -20.399 -10.076 1.00 58.19 95 VAL A CA 1
ATOM 730 C C . VAL A 1 95 ? 19.493 -21.717 -10.744 1.00 58.19 95 VAL A C 1
ATOM 732 O O . VAL A 1 95 ? 20.359 -22.443 -11.227 1.00 58.19 95 VAL A O 1
ATOM 735 N N . GLU A 1 96 ? 18.191 -22.011 -10.862 1.00 59.12 96 GLU A N 1
ATOM 736 C CA . GLU A 1 96 ? 17.710 -23.196 -11.596 1.00 59.12 96 GLU A CA 1
ATOM 737 C C . GLU A 1 96 ? 17.813 -23.002 -13.111 1.00 59.12 96 GLU A C 1
ATOM 739 O O . GLU A 1 96 ? 18.218 -23.916 -13.833 1.00 59.12 96 GLU A O 1
ATOM 744 N N . PHE A 1 97 ? 17.547 -21.785 -13.596 1.00 58.88 97 PHE A N 1
ATOM 745 C CA . PHE A 1 97 ? 17.672 -21.480 -15.020 1.00 58.88 97 PHE A CA 1
ATOM 746 C C . PHE A 1 97 ? 19.136 -21.560 -15.484 1.00 58.88 97 PHE A C 1
ATOM 748 O O . PHE A 1 97 ? 19.418 -22.186 -16.505 1.00 58.88 97 PHE A O 1
ATOM 755 N N . GLY A 1 98 ? 20.081 -21.038 -14.690 1.00 59.97 98 GLY A N 1
ATOM 756 C CA . GLY A 1 98 ? 21.519 -21.142 -14.973 1.00 59.97 98 GLY A CA 1
ATOM 757 C C . GLY A 1 98 ? 22.061 -22.578 -14.932 1.00 59.97 98 GLY A C 1
ATOM 758 O O . GLY A 1 98 ? 22.939 -22.930 -15.726 1.00 59.97 98 GLY A O 1
ATOM 759 N N . ARG A 1 99 ? 21.512 -23.435 -14.060 1.00 65.19 99 ARG A N 1
ATOM 760 C CA . ARG A 1 99 ? 21.908 -24.848 -13.964 1.00 65.19 99 ARG A CA 1
ATOM 761 C C . ARG A 1 99 ? 21.457 -25.657 -15.178 1.00 65.19 99 ARG A C 1
ATOM 763 O O . ARG A 1 99 ? 22.266 -26.398 -15.723 1.00 65.19 99 ARG A O 1
ATOM 770 N N . SER A 1 100 ? 20.233 -25.442 -15.662 1.00 60.44 100 SER A N 1
ATOM 771 C CA . SER A 1 100 ? 19.717 -26.137 -16.856 1.00 60.44 100 SER A CA 1
ATOM 772 C C . SER A 1 100 ? 20.553 -25.860 -18.116 1.00 60.44 100 SER A C 1
ATOM 774 O O . SER A 1 100 ? 20.831 -26.763 -18.910 1.00 60.44 100 SER A O 1
ATOM 776 N N . THR A 1 101 ? 21.044 -24.624 -18.264 1.00 64.50 101 THR A N 1
ATOM 777 C CA . THR A 1 101 ? 21.942 -24.244 -19.361 1.00 64.50 101 THR A CA 1
ATOM 778 C C . THR A 1 101 ? 23.350 -24.809 -19.196 1.00 64.50 101 THR A C 1
ATOM 780 O O . THR A 1 101 ? 23.977 -25.164 -20.191 1.00 64.50 101 THR A O 1
ATOM 783 N N . ALA A 1 102 ? 23.844 -24.929 -17.959 1.00 63.91 102 ALA A N 1
ATOM 784 C CA . ALA A 1 102 ? 25.155 -25.509 -17.679 1.00 63.91 102 ALA A CA 1
ATOM 785 C C . ALA A 1 102 ? 25.171 -27.031 -17.897 1.00 63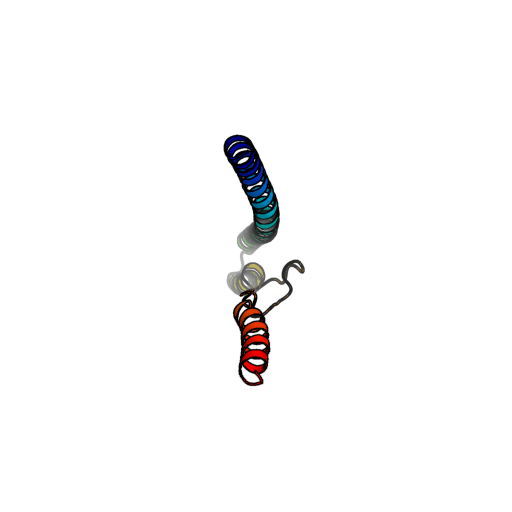.91 102 ALA A C 1
ATOM 787 O O . ALA A 1 102 ? 26.130 -27.553 -18.458 1.00 63.91 102 ALA A O 1
ATOM 788 N N . GLU A 1 103 ? 24.098 -27.730 -17.523 1.00 64.75 103 GLU A N 1
ATOM 789 C CA . GLU A 1 103 ? 23.961 -29.181 -17.714 1.00 64.75 103 GLU A CA 1
ATOM 790 C C . GLU A 1 103 ? 23.857 -29.533 -19.209 1.00 64.75 103 GLU A C 1
ATOM 792 O O . GLU A 1 103 ? 24.572 -30.405 -19.698 1.00 64.75 103 GLU A O 1
ATOM 797 N N . THR A 1 104 ? 23.097 -28.740 -19.976 1.00 65.75 104 THR A N 1
ATOM 798 C CA . THR A 1 104 ? 23.001 -28.880 -21.443 1.00 65.75 104 THR A CA 1
ATOM 799 C C . THR A 1 104 ? 24.329 -28.574 -22.156 1.00 65.75 104 THR A C 1
ATOM 801 O O . THR A 1 104 ? 24.609 -29.127 -23.219 1.00 65.75 104 THR A O 1
ATOM 804 N N . ALA A 1 105 ? 25.166 -27.690 -21.599 1.00 62.03 105 ALA A N 1
ATOM 805 C CA . ALA A 1 105 ? 26.492 -27.395 -22.145 1.00 62.03 105 ALA A CA 1
ATOM 806 C C . ALA A 1 105 ? 27.523 -28.481 -21.794 1.00 62.03 105 ALA A C 1
ATOM 808 O O . ALA A 1 105 ? 28.348 -28.825 -22.638 1.00 62.03 105 ALA A O 1
ATOM 809 N N . ALA A 1 106 ? 27.458 -29.048 -20.586 1.00 64.38 106 ALA A N 1
ATOM 810 C CA . ALA A 1 106 ? 28.346 -30.124 -20.153 1.00 64.38 106 ALA A C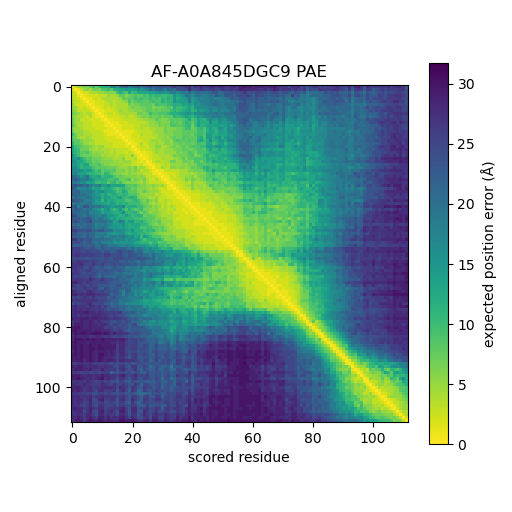A 1
ATOM 811 C C . ALA A 1 106 ? 28.124 -31.417 -20.955 1.00 64.38 106 ALA A C 1
ATOM 813 O O . ALA A 1 106 ? 29.092 -32.070 -21.341 1.00 64.38 106 ALA A O 1
ATOM 814 N N . GLU A 1 107 ? 26.872 -31.742 -21.290 1.00 62.34 107 GLU A N 1
ATOM 815 C CA . GLU A 1 107 ? 26.550 -32.925 -22.100 1.00 62.34 107 GLU A CA 1
ATOM 816 C C . GLU A 1 107 ? 27.060 -32.807 -23.549 1.00 62.34 107 GLU A C 1
ATOM 818 O O . GLU A 1 107 ? 27.455 -33.799 -24.154 1.00 62.34 107 GLU A O 1
ATOM 823 N N . ARG A 1 108 ? 27.168 -31.583 -24.088 1.00 57.69 108 ARG A N 1
ATOM 824 C CA . ARG A 1 108 ? 27.738 -31.342 -25.426 1.00 57.69 108 ARG A CA 1
ATOM 825 C C . ARG A 1 108 ? 29.265 -31.360 -25.480 1.00 57.69 108 ARG A C 1
ATOM 827 O O . ARG A 1 108 ? 29.805 -31.516 -26.566 1.00 57.69 108 ARG A O 1
ATOM 834 N N . VAL A 1 109 ? 29.947 -31.198 -24.346 1.00 58.81 109 VAL A N 1
ATOM 835 C CA . VAL A 1 109 ? 31.419 -31.267 -24.254 1.00 58.81 109 VAL A CA 1
ATOM 836 C C . VAL A 1 109 ? 31.901 -32.696 -23.976 1.00 58.81 109 VAL A C 1
ATOM 838 O O . VAL A 1 109 ? 33.041 -33.017 -24.274 1.00 58.81 109 VAL A O 1
ATOM 841 N N . ALA A 1 110 ? 31.043 -33.571 -23.444 1.00 57.50 110 ALA A N 1
ATOM 842 C CA . ALA A 1 110 ? 31.372 -34.979 -23.209 1.00 57.50 110 ALA A CA 1
ATOM 843 C C . ALA A 1 110 ? 31.160 -35.889 -24.440 1.00 57.50 110 ALA A C 1
ATOM 845 O O . ALA A 1 110 ? 31.458 -37.081 -24.367 1.00 57.50 110 ALA A O 1
ATOM 846 N N . GLN A 1 111 ? 30.611 -35.352 -25.538 1.00 53.06 111 GLN A N 1
ATOM 847 C CA . GLN A 1 111 ? 30.306 -36.093 -26.769 1.00 53.06 111 GLN A CA 1
ATOM 848 C C . GLN A 1 111 ? 31.222 -35.719 -27.960 1.00 53.06 111 GLN A C 1
ATOM 850 O O . GLN A 1 111 ? 31.017 -36.245 -29.054 1.00 53.06 111 GLN A O 1
ATOM 855 N N . ASP A 1 112 ? 32.210 -34.844 -27.740 1.00 42.47 112 ASP A N 1
ATOM 856 C CA . ASP A 1 112 ? 33.347 -34.551 -28.637 1.00 42.47 112 ASP A CA 1
ATOM 857 C C . ASP A 1 112 ? 34.625 -35.195 -28.066 1.00 42.47 112 ASP A C 1
ATOM 859 O O . ASP A 1 112 ? 35.463 -35.674 -28.863 1.00 42.47 112 ASP A O 1
#